Protein AF-A0A919EK49-F1 (afdb_monomer)

Organism: Streptomyces filamentosus (NCBI:txid67294)

Foldseek 3Di:
DVVPDDQPDPVSVLVVLLVVLVVQDPVSLQVLQQPDDDDQPDPPDPPVLNVLLVVLQVLQCVVQVGGDAADCVVPDNVCVSVVSSVVSVVLSPDDNVVSSVVRSVRSSNVVSVVSVVVVVVVVVDPPPDD

Structure (mmCIF, N/CA/C/O backbone):
data_AF-A0A919EK49-F1
#
_entry.id   AF-A0A919EK49-F1
#
loop_
_atom_site.group_PDB
_atom_site.id
_atom_site.type_symbol
_atom_site.label_atom_id
_atom_site.label_alt_id
_atom_site.label_comp_id
_atom_site.label_asym_id
_atom_site.label_entity_id
_atom_site.label_seq_id
_atom_site.pdbx_PDB_ins_code
_atom_site.Cartn_x
_atom_site.Cartn_y
_atom_site.Cartn_z
_atom_site.occupancy
_atom_site.B_iso_or_equiv
_atom_site.auth_seq_id
_atom_site.auth_comp_id
_atom_site.auth_asym_id
_atom_site.auth_atom_id
_atom_site.pdbx_PDB_model_num
ATOM 1 N N . MET A 1 1 ? 9.227 -7.978 -17.210 1.00 79.62 1 MET A N 1
ATOM 2 C CA . MET A 1 1 ? 10.479 -7.674 -16.461 1.00 79.62 1 MET A CA 1
ATOM 3 C C . MET A 1 1 ? 11.558 -8.762 -16.523 1.00 79.62 1 MET A C 1
ATOM 5 O O . MET A 1 1 ? 12.612 -8.510 -17.083 1.00 79.62 1 MET A O 1
ATOM 9 N N . ALA A 1 2 ? 11.364 -9.966 -15.960 1.00 83.44 2 ALA A N 1
ATOM 10 C CA . ALA A 1 2 ? 12.447 -10.967 -15.868 1.00 83.44 2 ALA A CA 1
ATOM 11 C C . ALA A 1 2 ? 13.040 -11.381 -17.233 1.00 83.44 2 ALA A C 1
ATOM 13 O O . ALA A 1 2 ? 14.243 -11.609 -17.330 1.00 83.44 2 ALA A O 1
ATOM 14 N N . ALA A 1 3 ? 12.209 -11.390 -18.278 1.00 88.88 3 ALA A N 1
ATOM 15 C CA . ALA A 1 3 ? 12.611 -11.642 -19.660 1.00 88.88 3 ALA A CA 1
ATOM 16 C C . ALA A 1 3 ? 13.433 -10.504 -20.307 1.00 88.88 3 ALA A C 1
ATOM 18 O O . ALA A 1 3 ? 14.048 -10.729 -21.341 1.00 88.88 3 ALA A O 1
ATOM 19 N N . HIS A 1 4 ? 13.471 -9.303 -19.713 1.00 86.12 4 HIS A N 1
ATOM 20 C CA . HIS A 1 4 ? 14.219 -8.140 -20.227 1.00 86.12 4 HIS A CA 1
ATOM 21 C C . HIS A 1 4 ? 15.570 -7.942 -19.533 1.00 86.12 4 HIS A C 1
ATOM 23 O O . HIS A 1 4 ? 16.195 -6.894 -19.664 1.00 86.12 4 HIS A O 1
ATOM 29 N N . ARG A 1 5 ? 16.021 -8.934 -18.761 1.00 86.62 5 ARG A N 1
ATOM 30 C CA . ARG A 1 5 ? 17.367 -8.930 -18.187 1.00 86.62 5 ARG A CA 1
ATOM 31 C C . ARG A 1 5 ? 18.414 -9.090 -19.305 1.00 86.62 5 ARG A C 1
ATOM 33 O O . ARG A 1 5 ? 18.136 -9.779 -20.284 1.00 86.62 5 ARG A O 1
ATOM 40 N N . PRO A 1 6 ? 19.634 -8.554 -19.128 1.00 91.94 6 PRO A N 1
ATOM 41 C CA . PRO A 1 6 ? 20.133 -7.842 -17.946 1.00 91.94 6 PRO A CA 1
ATOM 42 C C . PRO A 1 6 ? 19.733 -6.356 -17.900 1.00 91.94 6 PRO A C 1
ATOM 44 O O . PRO A 1 6 ? 19.561 -5.716 -18.931 1.00 91.94 6 PRO A O 1
ATOM 47 N N . TYR A 1 7 ? 19.647 -5.799 -16.687 1.00 89.31 7 TYR A N 1
ATOM 48 C CA . TYR A 1 7 ? 19.443 -4.363 -16.465 1.00 89.31 7 TYR A CA 1
ATOM 49 C C . TYR A 1 7 ? 20.788 -3.676 -16.186 1.00 89.31 7 TYR A C 1
ATOM 51 O O . TYR A 1 7 ? 21.513 -4.145 -15.306 1.00 89.31 7 TYR A O 1
ATOM 59 N N . PRO A 1 8 ? 21.135 -2.583 -16.892 1.00 89.50 8 PRO A N 1
ATOM 60 C CA . PRO A 1 8 ? 22.453 -1.954 -16.772 1.00 89.50 8 PRO A CA 1
ATOM 61 C C . PRO A 1 8 ? 22.636 -1.146 -15.479 1.00 89.50 8 PRO A C 1
ATOM 63 O O . PRO A 1 8 ? 23.766 -0.945 -15.044 1.00 89.50 8 PRO A O 1
ATOM 66 N N . THR A 1 9 ? 21.548 -0.677 -14.861 1.00 90.88 9 THR A N 1
ATOM 67 C CA . THR A 1 9 ? 21.567 0.101 -13.613 1.00 90.88 9 THR A CA 1
ATOM 68 C C . THR A 1 9 ? 20.373 -0.252 -12.726 1.00 90.88 9 THR A C 1
ATOM 70 O O . THR A 1 9 ? 19.353 -0.758 -13.204 1.00 90.88 9 THR A O 1
ATOM 73 N N . THR A 1 10 ? 20.480 0.055 -11.430 1.00 89.81 10 THR A N 1
ATOM 74 C CA . THR A 1 10 ? 19.357 0.001 -10.477 1.00 89.81 10 THR A CA 1
ATOM 75 C C . THR A 1 10 ? 18.179 0.842 -10.971 1.00 89.81 10 THR A C 1
ATOM 77 O O . THR A 1 10 ? 17.045 0.373 -10.941 1.00 89.81 10 THR A O 1
ATOM 80 N N . ASP A 1 11 ? 18.443 2.042 -11.493 1.00 90.62 11 ASP A N 1
ATOM 81 C CA . ASP A 1 11 ? 17.402 2.937 -12.006 1.00 90.62 11 ASP A CA 1
ATOM 82 C C . ASP A 1 11 ? 16.678 2.347 -13.219 1.00 90.62 11 ASP A C 1
ATOM 84 O O . ASP A 1 11 ? 15.458 2.435 -13.298 1.00 90.62 11 ASP A O 1
ATOM 88 N N . ALA A 1 12 ? 17.395 1.671 -14.125 1.00 92.19 12 ALA A N 1
ATOM 89 C CA . ALA A 1 12 ? 16.783 0.994 -15.268 1.00 92.19 12 ALA A CA 1
ATOM 90 C C . ALA A 1 12 ? 15.867 -0.163 -14.831 1.00 92.19 12 ALA A C 1
ATOM 92 O O . ALA A 1 12 ? 14.807 -0.375 -15.418 1.00 92.19 12 ALA A O 1
ATOM 93 N N . LEU A 1 13 ? 16.253 -0.900 -13.785 1.00 92.12 13 LEU A N 1
ATOM 94 C CA . LEU A 1 13 ? 15.409 -1.939 -13.195 1.00 92.12 13 LEU A CA 1
ATOM 95 C C . LEU A 1 13 ? 14.167 -1.343 -12.514 1.00 92.12 13 LEU A C 1
ATOM 97 O O . LEU A 1 13 ? 13.073 -1.874 -12.693 1.00 92.12 13 LEU A O 1
ATOM 101 N N . LEU A 1 14 ? 14.324 -0.261 -11.743 1.00 91.31 14 LEU A N 1
ATOM 102 C CA . LEU A 1 14 ? 13.211 0.404 -11.061 1.00 91.31 14 LEU A CA 1
ATOM 103 C C . LEU A 1 14 ? 12.226 1.020 -12.063 1.00 91.31 14 LEU A C 1
ATOM 105 O O . LEU A 1 14 ? 11.026 0.825 -11.911 1.00 91.31 14 LEU A O 1
ATOM 109 N N . ALA A 1 15 ? 12.718 1.671 -13.119 1.00 91.19 15 ALA A N 1
ATOM 110 C CA . ALA A 1 15 ? 11.882 2.200 -14.196 1.00 91.19 15 ALA A CA 1
ATOM 111 C C . ALA A 1 15 ? 11.108 1.083 -14.913 1.00 91.19 15 ALA A C 1
ATOM 113 O O . ALA A 1 15 ? 9.907 1.197 -15.128 1.00 91.19 15 ALA A O 1
ATOM 114 N N . ALA A 1 16 ? 11.760 -0.047 -15.210 1.00 92.12 16 ALA A N 1
ATOM 115 C CA . ALA A 1 16 ? 11.076 -1.198 -15.799 1.00 92.12 16 ALA A CA 1
ATOM 116 C C . ALA A 1 16 ? 10.027 -1.828 -14.863 1.00 92.12 16 ALA A C 1
ATOM 118 O O . ALA A 1 16 ? 9.113 -2.495 -15.344 1.00 92.12 16 ALA A O 1
ATOM 119 N N . ALA A 1 17 ? 10.175 -1.665 -13.544 1.00 90.75 17 ALA A N 1
ATOM 120 C CA . ALA A 1 17 ? 9.196 -2.121 -12.559 1.00 90.75 17 ALA A CA 1
ATOM 121 C C . ALA A 1 17 ? 7.976 -1.209 -12.507 1.00 90.75 17 ALA A C 1
ATOM 123 O O . ALA A 1 17 ? 6.853 -1.698 -12.431 1.00 90.75 17 ALA A O 1
ATOM 124 N N . GLU A 1 18 ? 8.202 0.101 -12.571 1.00 91.38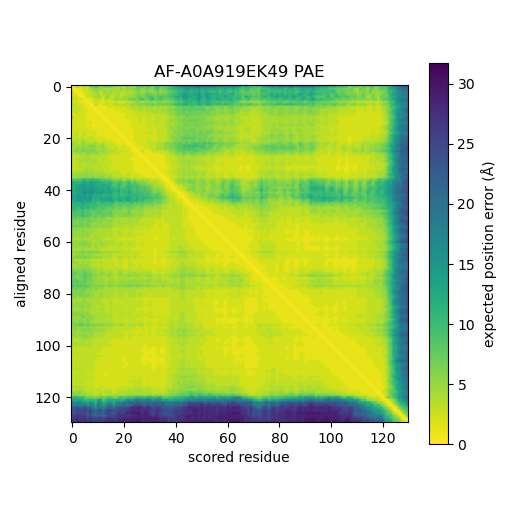 18 GLU A N 1
ATOM 125 C CA . GLU A 1 18 ? 7.132 1.090 -12.652 1.00 91.38 18 GLU A CA 1
ATOM 126 C C . GLU A 1 18 ? 6.319 0.917 -13.929 1.00 91.38 18 GLU A C 1
ATOM 128 O O . GLU A 1 18 ? 5.099 0.819 -13.839 1.00 91.38 18 GLU A O 1
ATOM 133 N N . GLU A 1 19 ? 6.986 0.789 -15.081 1.00 92.44 19 GLU A N 1
ATOM 134 C CA . GLU A 1 19 ? 6.330 0.562 -16.373 1.00 92.44 19 GLU A CA 1
ATOM 135 C C . GLU A 1 19 ? 5.466 -0.705 -16.341 1.00 92.44 19 GLU A C 1
ATOM 137 O O . GLU A 1 19 ? 4.273 -0.660 -16.621 1.00 92.44 19 GLU A O 1
ATOM 142 N N . ALA A 1 20 ? 6.028 -1.824 -15.868 1.00 90.25 20 ALA A N 1
ATOM 143 C CA . ALA A 1 20 ? 5.274 -3.069 -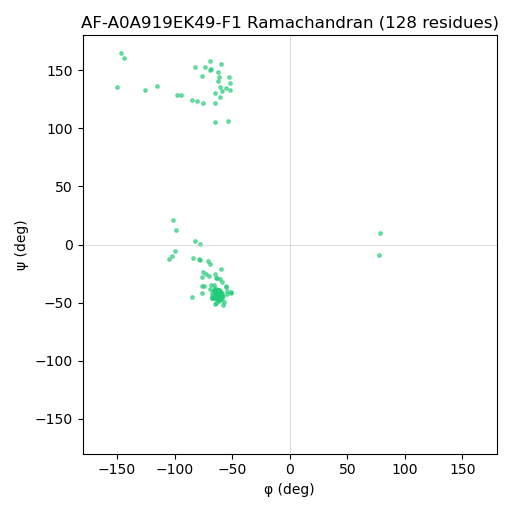15.728 1.00 90.25 20 ALA A CA 1
ATOM 144 C C . ALA A 1 20 ? 4.074 -2.941 -14.772 1.00 90.25 20 ALA A C 1
ATOM 146 O O . ALA A 1 20 ? 3.086 -3.651 -14.926 1.00 90.25 20 ALA A O 1
ATOM 147 N N . GLY A 1 21 ? 4.159 -2.056 -13.777 1.00 89.94 21 GLY A N 1
ATOM 148 C CA . GLY A 1 21 ? 3.047 -1.754 -12.884 1.00 89.94 21 GLY A CA 1
ATOM 149 C C . GLY A 1 21 ? 1.977 -0.852 -13.510 1.00 89.94 21 GLY A C 1
ATO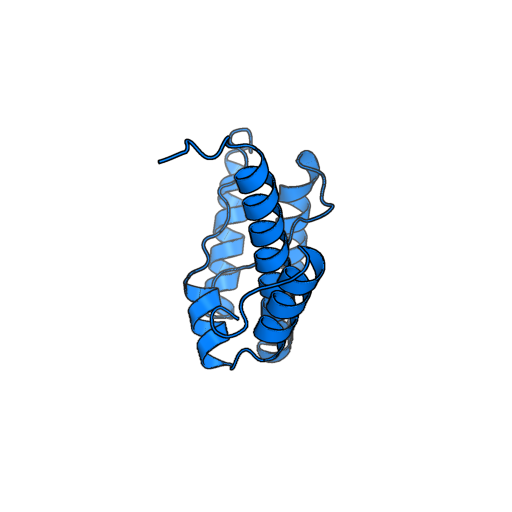M 150 O O . GLY A 1 21 ? 0.823 -0.914 -13.089 1.00 89.94 21 GLY A O 1
ATOM 151 N N . TYR A 1 22 ? 2.332 0.000 -14.476 1.00 90.38 22 TYR A N 1
ATOM 152 C CA . TYR A 1 22 ? 1.368 0.788 -15.255 1.00 90.38 22 TYR A CA 1
ATOM 153 C C . TYR A 1 22 ? 0.630 -0.077 -16.278 1.00 90.38 22 TYR A C 1
ATOM 155 O O . TYR A 1 22 ? -0.566 0.114 -16.475 1.00 90.38 22 TYR A O 1
ATOM 163 N N . ASP A 1 23 ? 1.320 -1.059 -16.854 1.00 92.06 23 ASP A N 1
ATOM 164 C CA . ASP A 1 23 ? 0.766 -2.011 -17.823 1.00 92.06 23 ASP A CA 1
ATOM 165 C C . ASP A 1 23 ? -0.072 -3.135 -17.184 1.00 92.06 23 ASP A C 1
ATOM 167 O O . ASP A 1 23 ? -0.569 -4.020 -17.887 1.00 92.06 23 ASP A O 1
ATOM 171 N N . LEU A 1 24 ? -0.222 -3.138 -15.855 1.00 90.00 24 LEU A N 1
ATOM 172 C CA . LEU A 1 24 ? -0.912 -4.198 -15.127 1.00 90.00 24 LEU A CA 1
ATOM 173 C C . LEU A 1 24 ? -2.400 -4.231 -15.505 1.00 90.00 24 LEU A C 1
ATOM 175 O O . 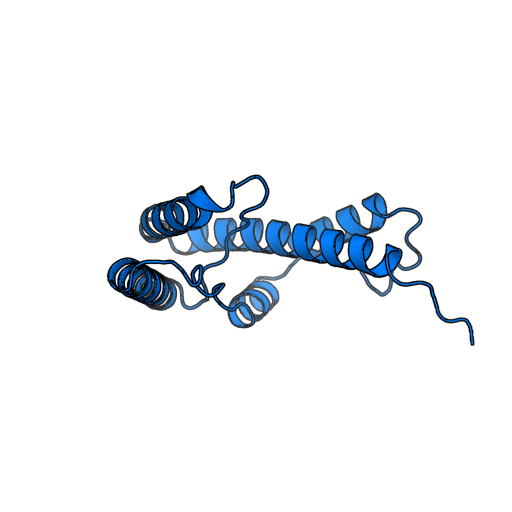LEU A 1 24 ? -3.124 -3.247 -15.330 1.00 90.00 24 LEU A O 1
ATOM 179 N N . ALA A 1 25 ? -2.877 -5.371 -16.010 1.00 91.56 25 ALA A N 1
ATOM 180 C CA . ALA A 1 25 ? -4.288 -5.530 -16.332 1.00 91.56 25 ALA A CA 1
ATOM 181 C C . ALA A 1 25 ? -5.137 -5.557 -15.050 1.00 91.56 25 ALA A C 1
ATOM 183 O O . ALA A 1 25 ? -4.657 -5.911 -13.976 1.00 91.56 25 ALA A O 1
ATOM 184 N N . GLY A 1 26 ? -6.432 -5.238 -15.160 1.00 90.56 26 GLY A N 1
ATOM 185 C CA . GLY A 1 26 ? -7.323 -5.160 -13.992 1.00 90.56 26 GLY A CA 1
ATOM 186 C C . GLY A 1 26 ? -7.342 -6.431 -13.130 1.00 90.56 26 GLY A C 1
ATOM 187 O O . GLY A 1 26 ? -7.294 -6.335 -11.912 1.00 90.56 26 GLY A O 1
ATOM 188 N N . HIS A 1 27 ? -7.322 -7.614 -13.751 1.00 92.69 27 HIS A N 1
ATOM 189 C CA . HIS A 1 27 ? -7.293 -8.885 -13.018 1.00 92.69 27 HIS A CA 1
ATOM 190 C C . HIS A 1 27 ? -5.963 -9.132 -12.291 1.00 92.69 27 HIS A C 1
ATOM 192 O O . HIS A 1 27 ? -5.971 -9.626 -11.169 1.00 92.69 27 HIS A O 1
ATOM 198 N N . ASP A 1 28 ? -4.837 -8.756 -12.903 1.00 94.44 28 ASP A N 1
ATOM 199 C CA . ASP A 1 28 ? -3.517 -8.857 -12.277 1.00 94.44 28 ASP A CA 1
ATOM 200 C C . ASP A 1 28 ? -3.391 -7.866 -11.107 1.00 94.44 28 ASP A C 1
ATOM 202 O O . ASP A 1 28 ? -2.773 -8.167 -10.086 1.00 94.44 28 ASP A O 1
ATOM 206 N N . LEU A 1 29 ? -4.005 -6.682 -11.230 1.00 93.62 29 LEU A N 1
ATOM 207 C CA . LEU A 1 29 ? -4.105 -5.713 -10.140 1.00 93.62 29 LEU A CA 1
ATOM 208 C C . LEU A 1 29 ? -4.932 -6.272 -8.980 1.00 93.62 29 LEU A C 1
ATOM 210 O O . LEU A 1 29 ? -4.497 -6.176 -7.834 1.00 93.62 29 LEU A O 1
ATOM 214 N N . ASP A 1 30 ? -6.090 -6.867 -9.265 1.00 93.06 30 ASP A N 1
ATOM 215 C CA . ASP A 1 30 ? -6.943 -7.477 -8.243 1.00 93.06 30 ASP A CA 1
ATOM 216 C C . ASP A 1 30 ? -6.209 -8.623 -7.521 1.00 93.06 30 ASP A C 1
ATOM 218 O O . ASP A 1 30 ? -6.229 -8.691 -6.290 1.00 93.06 30 ASP A O 1
ATOM 222 N N . GLU A 1 31 ? -5.500 -9.486 -8.261 1.00 93.81 31 GLU A N 1
ATOM 223 C CA . GLU A 1 31 ? -4.665 -10.548 -7.684 1.00 93.81 31 GLU A CA 1
ATOM 224 C C . GLU A 1 31 ? -3.561 -9.971 -6.790 1.00 93.81 31 GLU A C 1
ATOM 226 O O . GLU A 1 31 ? -3.371 -10.419 -5.655 1.00 93.81 31 GLU A O 1
ATOM 231 N N . ALA A 1 32 ? -2.859 -8.942 -7.267 1.00 94.50 32 ALA A N 1
ATOM 232 C CA . ALA A 1 32 ? -1.788 -8.315 -6.510 1.00 94.50 32 ALA A CA 1
ATOM 233 C C . ALA A 1 32 ? -2.308 -7.648 -5.227 1.00 94.50 32 ALA A C 1
ATOM 235 O O . ALA A 1 32 ? -1.710 -7.825 -4.169 1.00 94.50 32 ALA A O 1
ATOM 236 N N . LEU A 1 33 ? -3.443 -6.943 -5.285 1.00 94.19 33 LEU A N 1
ATOM 237 C CA . LEU A 1 33 ? -4.077 -6.337 -4.111 1.00 94.19 33 LEU A CA 1
ATOM 238 C C . LEU A 1 33 ? -4.586 -7.390 -3.116 1.00 94.19 33 LEU A C 1
ATOM 240 O O . LEU A 1 33 ? -4.515 -7.165 -1.909 1.00 94.19 33 LEU A O 1
ATOM 244 N N . ALA A 1 34 ? -5.074 -8.537 -3.591 1.00 92.19 34 ALA A N 1
ATOM 245 C CA . ALA A 1 34 ? -5.496 -9.643 -2.732 1.00 92.19 34 ALA A CA 1
ATOM 246 C C . ALA A 1 34 ? -4.316 -10.340 -2.029 1.00 92.19 34 ALA A C 1
ATOM 248 O O . ALA A 1 34 ? -4.487 -10.895 -0.943 1.00 92.19 34 ALA A O 1
ATOM 249 N N . ALA A 1 35 ? -3.121 -10.303 -2.624 1.00 92.31 35 ALA A N 1
ATOM 250 C CA . ALA A 1 35 ? -1.895 -10.824 -2.021 1.00 92.31 35 ALA A CA 1
ATOM 251 C C . ALA A 1 35 ? -1.289 -9.886 -0.959 1.00 92.31 35 ALA A C 1
ATOM 253 O O . ALA A 1 35 ? -0.401 -10.297 -0.203 1.00 92.31 35 ALA A O 1
ATOM 254 N N . GLU A 1 36 ? -1.745 -8.634 -0.886 1.00 93.12 36 GLU A N 1
ATOM 255 C CA . GLU A 1 36 ? -1.269 -7.678 0.107 1.00 93.12 36 GLU A CA 1
ATOM 256 C C . GLU A 1 36 ? -1.864 -7.933 1.491 1.00 93.12 36 GLU A C 1
ATOM 258 O O . GLU A 1 36 ? -3.020 -8.315 1.661 1.00 93.12 36 GLU A O 1
ATOM 263 N N . CYS A 1 37 ? -1.052 -7.674 2.515 1.00 84.62 37 CYS A N 1
ATOM 264 C CA . CYS A 1 37 ? -1.463 -7.771 3.907 1.00 84.62 37 CYS A CA 1
ATOM 265 C C . CYS A 1 37 ? -1.156 -6.449 4.620 1.00 84.62 37 CYS A C 1
ATOM 267 O O . CYS A 1 37 ? -0.036 -5.934 4.485 1.00 84.62 37 CYS A O 1
ATOM 269 N N . PRO A 1 38 ? -2.103 -5.896 5.400 1.00 77.19 38 PRO A N 1
ATOM 270 C CA . PRO A 1 38 ? -1.846 -4.723 6.217 1.00 77.19 38 PRO A CA 1
ATOM 271 C C . PRO A 1 38 ? -0.608 -4.906 7.093 1.00 77.19 38 PRO A C 1
ATOM 273 O O . PRO A 1 38 ? -0.448 -5.918 7.781 1.00 77.19 38 PRO A O 1
ATOM 276 N N . ALA A 1 39 ? 0.264 -3.897 7.110 1.00 73.56 39 ALA A N 1
ATOM 277 C CA . ALA A 1 39 ? 1.394 -3.905 8.023 1.00 73.56 39 ALA A CA 1
ATOM 278 C C . ALA A 1 39 ? 0.882 -3.949 9.476 1.00 73.56 39 ALA A C 1
ATOM 280 O O . ALA A 1 39 ? -0.042 -3.205 9.827 1.00 73.56 39 ALA A O 1
ATOM 281 N N . PRO A 1 40 ? 1.470 -4.787 10.348 1.00 72.38 40 PRO A N 1
ATOM 282 C CA . PRO A 1 40 ? 1.078 -4.802 11.744 1.00 72.38 40 PRO A CA 1
ATOM 283 C C . PRO A 1 40 ? 1.354 -3.426 12.373 1.00 72.38 40 PRO A C 1
ATOM 285 O O . PRO A 1 40 ? 2.354 -2.780 12.039 1.00 72.38 40 PRO A O 1
ATOM 288 N N . PRO A 1 41 ? 0.494 -2.960 13.296 1.00 74.56 41 PRO A N 1
ATOM 289 C CA . PRO A 1 41 ? 0.742 -1.718 14.016 1.00 74.56 41 PRO A CA 1
ATOM 290 C C . PRO A 1 41 ? 2.060 -1.795 14.793 1.00 74.56 41 PRO A C 1
ATOM 292 O O . PRO A 1 41 ? 2.495 -2.880 15.186 1.00 74.56 41 PRO A O 1
ATOM 295 N N . HIS A 1 42 ? 2.657 -0.631 15.070 1.00 75.69 42 HIS A N 1
ATOM 296 C CA . HIS A 1 42 ? 3.833 -0.542 15.937 1.00 75.69 42 HIS A CA 1
ATOM 297 C C . HIS A 1 42 ? 3.563 -1.267 17.271 1.00 75.69 42 HIS A C 1
ATOM 299 O O . HIS A 1 42 ? 2.456 -1.127 17.805 1.00 75.69 42 HIS A O 1
ATOM 305 N N . PRO A 1 43 ? 4.526 -2.026 17.827 1.00 76.81 43 PRO A N 1
ATOM 306 C CA . PRO A 1 43 ? 4.322 -2.785 19.065 1.00 76.81 43 PRO A CA 1
ATOM 307 C C . PRO A 1 43 ? 3.851 -1.903 20.230 1.00 76.81 43 PRO A C 1
ATOM 309 O O . PRO A 1 43 ? 2.976 -2.309 20.992 1.00 76.81 43 PRO A O 1
ATOM 312 N N . ASP A 1 44 ? 4.346 -0.666 20.293 1.00 82.44 44 ASP A N 1
ATOM 313 C CA . ASP A 1 44 ? 3.987 0.306 21.335 1.00 82.44 44 ASP A CA 1
ATOM 314 C C . ASP A 1 44 ? 2.663 1.049 21.074 1.00 82.44 44 ASP A C 1
ATOM 316 O O . ASP A 1 44 ? 2.283 1.939 21.834 1.00 82.44 44 ASP A O 1
ATOM 320 N N . ALA A 1 45 ? 1.937 0.717 20.000 1.00 82.31 45 ALA A N 1
ATOM 321 C CA . ALA A 1 45 ? 0.655 1.347 19.715 1.00 82.31 45 ALA A CA 1
ATOM 322 C C . ALA A 1 45 ? -0.381 0.999 20.809 1.00 82.31 45 ALA A C 1
ATOM 324 O O . ALA A 1 45 ? -0.608 -0.191 21.097 1.00 82.31 45 ALA A O 1
ATOM 325 N N . PRO A 1 46 ? -1.085 2.002 21.377 1.00 86.62 46 PRO A N 1
ATOM 326 C CA . PRO A 1 46 ? -2.119 1.770 22.378 1.00 86.62 46 PRO A CA 1
ATOM 327 C C . PRO A 1 46 ? -3.161 0.743 21.901 1.00 86.62 46 PRO A C 1
ATOM 329 O O . PRO A 1 46 ? -3.517 0.739 20.718 1.00 86.62 46 PRO A O 1
ATOM 332 N N . PRO A 1 47 ? -3.713 -0.113 22.786 1.00 88.00 47 PRO A N 1
ATOM 333 C CA . PRO A 1 47 ? -4.720 -1.106 22.403 1.00 88.00 47 PRO A CA 1
ATOM 334 C C . PRO A 1 47 ? -5.898 -0.519 21.614 1.00 88.00 47 PRO A C 1
ATOM 336 O O . PRO A 1 47 ? -6.302 -1.092 20.605 1.00 88.00 47 PRO A O 1
ATOM 339 N N . ALA A 1 48 ? -6.388 0.658 22.018 1.00 87.50 48 ALA A N 1
ATOM 340 C CA . ALA A 1 48 ? -7.458 1.370 21.322 1.00 87.50 48 ALA A CA 1
ATOM 341 C C . ALA A 1 48 ? -7.081 1.738 19.876 1.00 87.50 48 ALA A C 1
ATOM 343 O O . ALA A 1 48 ? -7.882 1.536 18.967 1.00 87.50 48 ALA A O 1
ATOM 344 N N . ALA A 1 49 ? -5.847 2.196 19.643 1.00 85.38 49 ALA A N 1
ATOM 345 C CA . ALA A 1 49 ? -5.356 2.523 18.307 1.00 85.38 49 ALA A CA 1
ATOM 346 C C . ALA A 1 49 ? -5.257 1.277 17.412 1.00 85.38 49 ALA A C 1
ATOM 348 O O . ALA A 1 49 ? -5.646 1.316 16.247 1.00 85.38 49 ALA A O 1
ATOM 349 N N . ARG A 1 50 ? -4.816 0.140 17.967 1.00 85.81 50 ARG A N 1
ATOM 350 C CA . ARG A 1 50 ? -4.775 -1.142 17.241 1.00 85.81 50 ARG A CA 1
ATOM 351 C C . ARG A 1 50 ? -6.172 -1.633 16.857 1.00 85.81 50 ARG A C 1
ATOM 353 O O . ARG A 1 50 ? -6.351 -2.167 15.766 1.00 85.81 50 ARG A O 1
ATOM 360 N N . THR A 1 51 ? -7.157 -1.461 17.738 1.00 89.25 51 THR A N 1
ATOM 361 C CA . THR A 1 51 ? -8.561 -1.790 17.448 1.00 89.25 51 THR A CA 1
ATOM 362 C C . THR A 1 51 ? -9.143 -0.866 16.383 1.00 89.25 51 THR A C 1
ATOM 364 O O . THR A 1 51 ? -9.747 -1.358 15.435 1.00 89.25 51 THR A O 1
ATOM 367 N N . ALA A 1 52 ? -8.914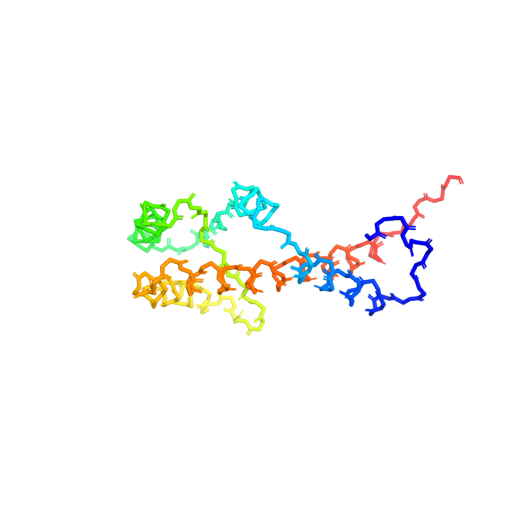 0.446 16.492 1.00 88.25 52 ALA A N 1
ATOM 368 C CA . ALA A 1 52 ? -9.374 1.419 15.504 1.00 88.25 52 ALA A CA 1
ATOM 369 C C . ALA A 1 52 ? -8.785 1.143 14.113 1.00 88.25 52 ALA A C 1
ATOM 371 O O . ALA A 1 52 ? -9.519 1.138 13.130 1.00 88.25 52 ALA A O 1
ATOM 372 N N . LEU A 1 53 ? -7.486 0.839 14.034 1.00 90.12 53 LEU A N 1
ATOM 373 C CA . LEU A 1 53 ? -6.827 0.497 12.775 1.00 90.12 53 LEU A CA 1
ATOM 374 C C . LEU A 1 53 ? -7.406 -0.784 12.157 1.00 90.12 53 LEU A C 1
ATOM 376 O O . LEU A 1 53 ? -7.720 -0.799 10.971 1.00 90.12 53 LEU A O 1
ATOM 380 N N . ARG A 1 54 ? -7.621 -1.837 12.957 1.00 91.06 54 ARG A N 1
ATOM 381 C CA . ARG A 1 54 ? -8.280 -3.067 12.482 1.00 91.06 54 ARG A CA 1
ATOM 382 C C . ARG A 1 54 ? -9.688 -2.809 11.949 1.00 91.06 54 ARG A C 1
ATOM 384 O O . ARG A 1 54 ? -10.033 -3.323 10.892 1.00 91.06 54 ARG A O 1
ATOM 391 N N . ALA A 1 55 ? -10.482 -2.009 12.658 1.00 92.50 55 ALA A N 1
ATOM 392 C CA . ALA A 1 55 ? -11.826 -1.652 12.216 1.00 92.50 55 ALA A CA 1
ATOM 393 C C . ALA A 1 55 ? -11.799 -0.844 10.907 1.00 92.50 55 ALA A C 1
ATOM 395 O O . ALA A 1 55 ? -12.621 -1.078 10.027 1.00 92.50 55 ALA A O 1
ATOM 396 N N . ALA A 1 56 ? -10.831 0.065 10.760 1.00 93.06 56 ALA A N 1
ATOM 397 C CA . ALA A 1 56 ? -10.651 0.862 9.551 1.00 93.06 56 ALA A CA 1
ATOM 398 C C . ALA A 1 56 ? -10.295 -0.011 8.334 1.00 93.06 56 ALA A C 1
ATOM 400 O O . ALA A 1 56 ? -10.908 0.143 7.281 1.00 93.06 56 ALA A O 1
ATOM 401 N N . HIS A 1 57 ? -9.372 -0.968 8.490 1.00 94.38 57 HIS A N 1
ATOM 402 C CA . HIS A 1 57 ? -9.054 -1.943 7.441 1.00 94.38 57 HIS A CA 1
ATOM 403 C C . HIS A 1 57 ? -10.262 -2.803 7.063 1.00 94.38 57 HIS A C 1
ATOM 405 O O . HIS A 1 57 ? -10.579 -2.906 5.884 1.00 94.38 57 HIS A O 1
ATOM 411 N N . ALA A 1 58 ? -10.986 -3.345 8.047 1.00 93.88 58 ALA A N 1
ATOM 412 C CA . ALA A 1 58 ? -12.169 -4.163 7.784 1.00 93.88 58 ALA A CA 1
ATOM 413 C C . ALA A 1 58 ? -13.273 -3.380 7.050 1.00 93.88 58 ALA A C 1
ATOM 415 O O . ALA A 1 58 ? -13.913 -3.909 6.144 1.00 93.88 58 ALA A O 1
ATOM 416 N N . ALA A 1 59 ? -13.486 -2.109 7.408 1.00 95.81 59 ALA A N 1
ATOM 417 C CA . ALA A 1 59 ? -14.435 -1.244 6.712 1.00 95.81 59 ALA A CA 1
ATOM 418 C C . ALA A 1 59 ? -14.013 -0.983 5.258 1.00 95.81 59 ALA A C 1
ATOM 420 O O . ALA A 1 59 ? -14.856 -0.999 4.362 1.00 95.81 59 ALA A O 1
ATOM 421 N N . TYR A 1 60 ? -12.717 -0.768 5.024 1.00 96.88 60 TYR A N 1
ATOM 422 C CA . TYR A 1 60 ? -12.167 -0.580 3.686 1.00 96.88 60 TYR A CA 1
ATOM 423 C C . TYR A 1 60 ? -12.321 -1.844 2.829 1.00 96.88 60 TYR A C 1
ATOM 425 O O . TYR A 1 60 ? -12.897 -1.782 1.744 1.00 96.88 60 TYR A O 1
ATOM 433 N N . GLU A 1 61 ? -11.889 -2.998 3.341 1.00 94.94 61 GLU A N 1
ATOM 434 C CA . GLU A 1 61 ? -11.989 -4.287 2.647 1.00 94.94 61 GLU A CA 1
ATOM 435 C C . GLU A 1 61 ? -13.445 -4.651 2.343 1.00 94.94 61 GLU A C 1
ATOM 437 O O . GLU A 1 61 ? -13.754 -5.087 1.238 1.00 94.94 61 GLU A O 1
ATOM 442 N N . SER A 1 62 ? -14.369 -4.396 3.275 1.00 96.06 62 SER A N 1
ATOM 443 C CA . SER A 1 62 ? -15.798 -4.625 3.044 1.00 96.06 62 SER A CA 1
ATOM 444 C C . SER A 1 62 ? -16.382 -3.745 1.937 1.00 96.06 62 SER A C 1
ATOM 446 O O . SER A 1 62 ? -17.378 -4.142 1.333 1.00 96.06 62 SER A O 1
ATOM 448 N N . ARG A 1 63 ? -15.837 -2.544 1.709 1.00 96.94 63 ARG A N 1
ATOM 449 C CA . ARG A 1 63 ? -16.336 -1.610 0.690 1.00 96.94 63 ARG A CA 1
ATOM 450 C C . ARG A 1 63 ? -15.749 -1.908 -0.685 1.00 96.94 63 ARG A C 1
ATOM 452 O O . ARG A 1 63 ? -16.488 -1.895 -1.664 1.00 96.94 63 ARG A O 1
ATOM 459 N N . PHE A 1 64 ? -14.441 -2.138 -0.754 1.00 96.12 64 PHE A N 1
ATOM 460 C CA . PHE A 1 64 ? -13.712 -2.212 -2.023 1.00 96.12 64 PHE A CA 1
ATOM 461 C C . PHE A 1 64 ? -13.332 -3.638 -2.437 1.00 96.12 64 PHE A C 1
ATOM 463 O O . PHE A 1 64 ? -12.970 -3.860 -3.586 1.00 96.12 64 PHE A O 1
ATOM 470 N N . GLY A 1 65 ? -13.453 -4.619 -1.538 1.00 94.00 65 GLY A N 1
ATOM 471 C CA . GLY A 1 65 ? -13.207 -6.031 -1.838 1.00 94.00 65 GLY A CA 1
ATOM 472 C C . GLY A 1 65 ? -11.730 -6.430 -1.896 1.00 94.00 65 GLY A C 1
ATOM 473 O O . GLY A 1 65 ? -11.427 -7.542 -2.314 1.00 94.00 65 GLY A O 1
ATOM 474 N N . HIS A 1 66 ? -10.815 -5.554 -1.477 1.00 93.75 66 HIS A N 1
ATOM 475 C CA . HIS A 1 66 ? -9.376 -5.815 -1.466 1.00 93.75 66 HIS A CA 1
ATOM 476 C C . HIS A 1 66 ? -8.675 -5.123 -0.292 1.00 93.75 66 HIS A C 1
ATOM 478 O O . HIS A 1 66 ? -9.229 -4.212 0.332 1.00 93.75 66 HIS A O 1
ATOM 484 N N . ALA A 1 67 ? -7.439 -5.541 0.000 1.00 93.00 67 ALA A N 1
ATOM 485 C CA . ALA A 1 67 ? -6.643 -4.969 1.078 1.00 93.00 67 ALA A CA 1
ATOM 486 C C . ALA A 1 67 ? -6.348 -3.478 0.839 1.00 93.00 67 ALA A C 1
ATOM 488 O O . ALA A 1 67 ? -6.188 -3.011 -0.296 1.00 93.00 67 ALA A O 1
ATOM 489 N N . PHE A 1 68 ? -6.241 -2.724 1.933 1.00 95.38 68 PHE A N 1
ATOM 490 C CA . PHE A 1 68 ? -5.777 -1.340 1.884 1.00 95.38 68 PHE A CA 1
ATOM 491 C C . PHE A 1 68 ? -4.263 -1.294 1.677 1.00 95.38 68 PHE A C 1
ATOM 493 O O . PHE A 1 68 ? -3.502 -1.781 2.517 1.00 95.38 68 PHE A O 1
ATOM 500 N N . VAL A 1 69 ? -3.831 -0.640 0.601 1.00 95.62 69 VAL A N 1
ATOM 501 C CA . VAL A 1 69 ? -2.415 -0.440 0.271 1.00 95.62 69 VAL A CA 1
ATOM 502 C C . VAL A 1 69 ? -2.059 1.037 0.315 1.00 95.62 69 VAL A C 1
ATOM 504 O O . VAL A 1 69 ? -2.809 1.876 -0.176 1.00 95.62 69 VAL A O 1
ATOM 507 N N . ILE A 1 70 ? -0.913 1.363 0.906 1.00 95.38 70 ILE A N 1
ATOM 508 C CA . ILE A 1 70 ? -0.369 2.721 0.950 1.00 95.38 70 ILE A CA 1
ATOM 509 C C . ILE A 1 70 ? 1.156 2.659 0.988 1.00 95.38 70 ILE A C 1
ATOM 511 O O . ILE A 1 70 ? 1.742 1.884 1.751 1.00 95.38 70 ILE A O 1
ATOM 515 N N . SER A 1 71 ? 1.808 3.501 0.199 1.00 94.00 71 SER A N 1
ATOM 516 C CA . SER A 1 71 ? 3.220 3.795 0.352 1.00 94.00 71 SER A CA 1
ATOM 517 C C . SER A 1 71 ? 3.419 4.817 1.464 1.00 94.00 71 SER A C 1
ATOM 519 O O . SER A 1 71 ? 2.887 5.924 1.448 1.00 94.00 71 SER A O 1
ATOM 521 N N . LEU A 1 72 ? 4.232 4.437 2.447 1.00 92.00 72 LEU A N 1
ATOM 522 C CA . LEU A 1 72 ? 4.669 5.311 3.538 1.00 92.00 72 LEU A CA 1
ATOM 523 C C . LEU A 1 72 ? 6.097 5.820 3.306 1.00 92.00 72 LEU A C 1
ATOM 525 O O . LEU A 1 72 ? 6.800 6.184 4.255 1.00 92.00 72 LEU A O 1
ATOM 529 N N . GLU A 1 73 ? 6.555 5.799 2.054 1.00 89.44 73 GLU A N 1
ATOM 530 C CA . GLU A 1 73 ? 7.823 6.403 1.666 1.00 89.44 73 GLU A CA 1
ATOM 531 C C . GLU A 1 73 ? 7.809 7.902 2.007 1.00 89.44 73 GLU A C 1
ATOM 533 O O . GLU A 1 73 ? 6.830 8.605 1.772 1.00 89.44 73 GLU A O 1
ATOM 538 N N . GLY A 1 74 ? 8.871 8.383 2.655 1.00 88.06 74 GLY A N 1
ATOM 539 C CA . GLY A 1 74 ? 8.948 9.761 3.156 1.00 88.06 74 GLY A CA 1
ATOM 540 C C . GLY A 1 74 ? 8.164 10.044 4.448 1.00 88.06 74 GLY A C 1
ATOM 541 O O . GLY A 1 74 ? 8.379 11.091 5.056 1.00 88.06 74 GLY A O 1
ATOM 542 N N . VAL A 1 75 ? 7.323 9.121 4.936 1.00 90.94 75 VAL A N 1
ATOM 543 C CA . VAL A 1 75 ? 6.571 9.300 6.191 1.00 90.94 75 VAL A CA 1
ATOM 544 C C . VAL A 1 75 ? 7.419 8.887 7.396 1.00 90.94 75 VAL A C 1
ATOM 546 O O . VAL A 1 75 ? 7.895 7.745 7.497 1.00 90.94 75 VA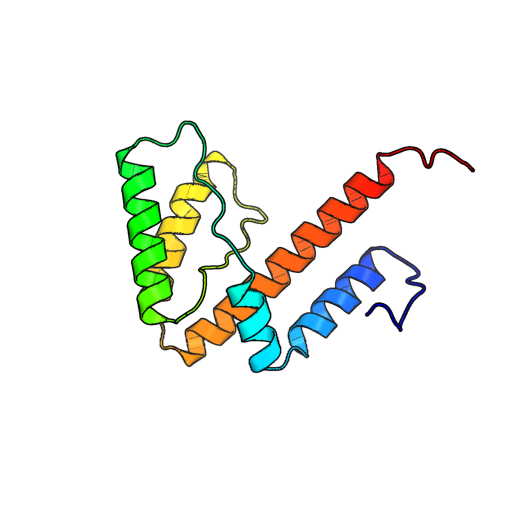L A O 1
ATOM 549 N N . ARG A 1 76 ? 7.577 9.810 8.355 1.00 90.62 76 ARG A N 1
ATOM 550 C CA . ARG A 1 76 ? 8.339 9.569 9.589 1.00 90.62 76 ARG A CA 1
ATOM 551 C C . ARG A 1 76 ? 7.699 8.443 10.408 1.00 90.62 76 ARG A C 1
ATOM 553 O O . ARG A 1 76 ? 6.477 8.420 10.521 1.00 90.62 76 ARG A O 1
ATOM 560 N N . PRO A 1 77 ? 8.478 7.546 11.048 1.00 87.06 77 PRO A N 1
ATOM 561 C CA . PRO A 1 77 ? 7.932 6.401 11.783 1.00 87.06 77 PRO A CA 1
ATOM 562 C C . PRO A 1 77 ? 6.829 6.743 12.793 1.00 87.06 77 PRO A C 1
ATOM 564 O O . PRO A 1 77 ? 5.820 6.045 12.835 1.00 87.06 77 PRO A O 1
ATOM 567 N N . GLY A 1 78 ? 6.984 7.839 13.545 1.00 86.44 78 GLY A N 1
ATOM 568 C CA . GLY A 1 78 ? 5.991 8.295 14.526 1.00 86.44 78 GLY A CA 1
ATOM 569 C C . GLY A 1 78 ? 4.683 8.824 13.926 1.00 86.44 78 GLY A C 1
ATOM 570 O O . GLY A 1 78 ? 3.688 8.887 14.631 1.00 86.44 78 GLY A O 1
ATOM 571 N N . GLU A 1 79 ? 4.662 9.157 12.634 1.00 89.81 79 GLU A N 1
ATOM 572 C CA . GLU A 1 79 ? 3.497 9.724 11.931 1.00 89.81 79 GLU A CA 1
ATOM 573 C C . GLU A 1 79 ? 2.767 8.683 11.076 1.00 89.81 79 GLU A C 1
ATOM 575 O O . GLU A 1 79 ? 1.677 8.936 10.571 1.00 89.81 79 GLU A O 1
ATOM 580 N N . ARG A 1 80 ? 3.352 7.490 10.907 1.00 89.88 80 ARG A N 1
ATOM 581 C CA . ARG A 1 80 ? 2.824 6.450 10.011 1.00 89.88 80 ARG A CA 1
ATOM 582 C C . ARG A 1 80 ? 1.417 6.011 10.377 1.00 89.88 80 ARG A C 1
ATOM 584 O O . ARG A 1 80 ? 0.595 5.832 9.488 1.00 89.88 80 ARG A O 1
ATOM 591 N N . LEU A 1 81 ? 1.138 5.838 11.667 1.00 87.81 81 LEU A N 1
ATOM 592 C CA . LEU A 1 81 ? -0.189 5.428 12.118 1.00 87.81 81 LEU A CA 1
ATOM 593 C C . LEU A 1 81 ? -1.247 6.476 11.749 1.00 87.81 81 LEU A C 1
ATOM 595 O O . LEU A 1 81 ? -2.289 6.126 11.196 1.00 87.81 81 LEU A O 1
ATOM 599 N N . ASP A 1 82 ? -0.956 7.749 12.011 1.00 89.31 82 ASP A N 1
ATOM 600 C CA . ASP A 1 82 ? -1.867 8.850 11.700 1.00 89.31 82 ASP A CA 1
ATOM 601 C C . ASP A 1 82 ? -2.059 9.005 10.191 1.00 89.31 82 ASP A C 1
ATOM 603 O O . ASP A 1 82 ? -3.191 9.176 9.738 1.00 89.31 82 ASP A O 1
ATOM 607 N N . ALA A 1 83 ? -0.985 8.857 9.408 1.00 92.12 83 ALA A N 1
ATOM 608 C CA . ALA A 1 83 ? -1.034 8.876 7.950 1.00 92.12 83 ALA A CA 1
ATOM 609 C C . ALA A 1 83 ? -1.916 7.749 7.388 1.00 92.12 83 ALA A C 1
ATOM 611 O O . ALA A 1 83 ? -2.787 8.013 6.561 1.00 92.12 83 ALA A O 1
ATOM 612 N N . VAL A 1 84 ? -1.756 6.511 7.876 1.00 92.81 84 VAL A N 1
ATOM 613 C CA . VAL A 1 84 ? -2.592 5.369 7.464 1.00 92.81 84 VAL A CA 1
ATOM 614 C C . VAL A 1 84 ? -4.058 5.622 7.806 1.00 92.81 84 VAL A C 1
ATOM 616 O O . VAL A 1 84 ? -4.927 5.483 6.949 1.00 92.81 84 VAL A O 1
ATOM 619 N N . LEU A 1 85 ? -4.354 6.039 9.040 1.00 91.31 85 LEU A N 1
ATOM 620 C CA . LEU A 1 85 ? -5.729 6.300 9.466 1.00 91.31 85 LEU A CA 1
ATOM 621 C C . LEU A 1 85 ? -6.372 7.453 8.682 1.00 91.31 85 LEU A C 1
ATOM 623 O O . LEU A 1 85 ? -7.554 7.379 8.346 1.00 91.31 85 LEU A O 1
ATOM 627 N N . ALA A 1 86 ? -5.622 8.519 8.394 1.00 93.44 86 ALA A N 1
ATOM 628 C CA . ALA A 1 86 ? -6.097 9.630 7.577 1.00 93.44 86 ALA A CA 1
ATOM 629 C C . ALA A 1 86 ? -6.385 9.187 6.138 1.00 93.44 86 ALA A C 1
ATOM 631 O O . ALA A 1 86 ? -7.447 9.509 5.606 1.00 93.44 86 ALA A O 1
ATOM 632 N N . ALA A 1 87 ? -5.489 8.396 5.547 1.00 96.00 87 ALA A N 1
ATOM 633 C CA . ALA A 1 87 ? -5.648 7.892 4.194 1.00 96.00 87 ALA A CA 1
ATOM 634 C C . ALA A 1 87 ? -6.846 6.942 4.067 1.00 96.00 87 ALA A C 1
ATOM 636 O O . ALA A 1 87 ? -7.649 7.131 3.159 1.00 96.00 87 ALA A O 1
ATOM 637 N N . ILE A 1 88 ? -7.035 5.997 5.000 1.00 95.81 88 ILE A N 1
ATOM 638 C CA . ILE A 1 88 ? -8.220 5.119 5.002 1.00 95.81 88 ILE A CA 1
ATOM 639 C C . ILE A 1 88 ? -9.503 5.952 5.090 1.00 95.81 88 ILE A C 1
ATOM 641 O O . ILE A 1 88 ? -10.429 5.736 4.313 1.00 95.81 88 ILE A O 1
ATOM 645 N N . ARG A 1 89 ? -9.567 6.931 6.005 1.00 94.25 89 ARG A N 1
ATOM 646 C CA . ARG A 1 89 ? -10.756 7.787 6.153 1.00 94.25 89 ARG A CA 1
ATOM 647 C C . ARG A 1 89 ? -11.068 8.579 4.890 1.00 94.25 89 ARG A C 1
ATOM 649 O O . ARG A 1 89 ? -12.236 8.695 4.543 1.00 94.25 89 ARG A O 1
ATOM 656 N N . SER A 1 90 ? -10.044 9.116 4.230 1.00 97.06 90 SER A N 1
ATOM 657 C CA . SER A 1 90 ? -10.213 9.837 2.967 1.00 97.06 90 SER A CA 1
ATOM 658 C C . SER A 1 90 ? -10.725 8.903 1.872 1.00 97.06 90 SER A C 1
ATOM 660 O O . SER A 1 90 ? -11.728 9.192 1.232 1.00 97.06 90 SER A O 1
ATOM 662 N N . ARG A 1 91 ? -10.065 7.755 1.700 1.00 97.69 91 ARG A N 1
ATOM 663 C CA . ARG A 1 91 ? -10.302 6.809 0.602 1.00 97.69 91 ARG A CA 1
ATOM 664 C C . ARG A 1 91 ? -11.604 6.029 0.728 1.00 97.69 91 ARG A C 1
ATOM 666 O O . ARG A 1 91 ? -12.209 5.680 -0.272 1.00 97.69 91 ARG A O 1
ATOM 673 N N . LEU A 1 92 ? -12.123 5.848 1.942 1.00 97.62 92 LEU A N 1
ATOM 674 C CA . LEU A 1 92 ? -13.482 5.333 2.154 1.00 97.62 92 LEU A CA 1
ATOM 675 C C . LEU A 1 92 ? -14.576 6.206 1.514 1.00 97.62 92 LEU A C 1
ATOM 677 O O . LEU A 1 92 ? -15.680 5.709 1.293 1.00 97.62 92 LEU A O 1
ATOM 681 N N . GLY A 1 93 ? -14.291 7.481 1.235 1.00 96.94 93 GLY A N 1
ATOM 682 C CA . GLY A 1 93 ? -15.200 8.390 0.538 1.00 96.94 93 GLY A CA 1
ATOM 683 C C . GLY A 1 93 ? -15.154 8.293 -0.988 1.00 96.94 93 GLY A C 1
ATOM 684 O O . GLY A 1 93 ? -16.042 8.843 -1.631 1.00 96.94 93 GLY A O 1
ATOM 685 N N . ASN A 1 94 ? -14.165 7.601 -1.558 1.00 98.25 94 ASN A N 1
ATOM 686 C CA . ASN A 1 94 ? -13.968 7.519 -3.003 1.00 98.25 94 ASN A CA 1
ATOM 687 C C . ASN A 1 94 ? -15.010 6.610 -3.667 1.00 98.25 94 ASN A C 1
ATOM 689 O O . ASN A 1 94 ? -15.507 5.643 -3.065 1.00 98.25 94 ASN A O 1
ATOM 693 N N . GLU A 1 95 ? -15.293 6.884 -4.939 1.00 97.88 95 GLU A N 1
ATOM 694 C CA . GLU A 1 95 ? -16.002 5.936 -5.799 1.00 97.88 95 GLU A CA 1
ATOM 695 C C . GLU A 1 95 ? -15.108 4.718 -6.105 1.00 97.88 95 GLU A C 1
ATOM 697 O O . GLU A 1 95 ? -13.884 4.860 -6.150 1.00 97.88 95 GLU A O 1
ATOM 702 N N . PRO A 1 96 ? -15.665 3.512 -6.336 1.00 95.06 96 PRO A N 1
ATOM 703 C CA . PRO A 1 96 ? -14.861 2.299 -6.522 1.00 95.06 96 PRO A CA 1
ATOM 704 C C . PRO A 1 96 ? -13.810 2.385 -7.638 1.00 95.06 96 PRO A C 1
ATOM 706 O O . PRO A 1 96 ? -12.712 1.853 -7.488 1.00 95.06 96 PRO A O 1
ATOM 709 N N . ASP A 1 97 ? -14.118 3.062 -8.746 1.00 94.19 97 ASP A N 1
ATOM 710 C CA . ASP A 1 97 ? -13.186 3.191 -9.872 1.00 94.19 97 ASP A CA 1
ATOM 711 C C . ASP A 1 97 ? -12.067 4.203 -9.597 1.00 94.19 97 ASP A C 1
ATOM 713 O O . ASP A 1 97 ? -10.918 3.967 -9.975 1.00 94.19 97 ASP A O 1
ATOM 717 N N . GLU A 1 98 ? -12.377 5.291 -8.886 1.00 97.00 98 GLU A N 1
ATOM 718 C CA . GLU A 1 98 ? -11.374 6.239 -8.391 1.00 97.00 98 GLU A CA 1
ATOM 719 C C . GLU A 1 98 ? -10.443 5.547 -7.393 1.00 97.00 98 GLU A C 1
ATOM 721 O O . GLU A 1 98 ? -9.220 5.632 -7.505 1.00 97.00 98 GLU A O 1
ATOM 726 N N . GLU A 1 99 ? -11.019 4.796 -6.455 1.00 97.81 99 GLU A N 1
ATOM 727 C CA . GLU A 1 99 ? -10.248 4.082 -5.451 1.00 97.81 99 GLU A CA 1
ATOM 728 C C . GLU A 1 99 ? -9.332 3.029 -6.068 1.00 97.81 99 GLU A C 1
ATOM 730 O O . GLU A 1 99 ? -8.179 2.899 -5.660 1.00 97.81 99 GLU A O 1
ATOM 735 N N . ARG A 1 100 ? -9.802 2.313 -7.092 1.00 95.25 100 ARG A N 1
ATOM 736 C CA . ARG A 1 100 ? -8.974 1.342 -7.811 1.00 95.25 100 ARG A CA 1
ATOM 737 C C . ARG A 1 100 ? -7.752 2.004 -8.449 1.00 95.25 100 ARG A C 1
ATOM 739 O O . ARG A 1 100 ? -6.658 1.447 -8.369 1.00 95.25 100 ARG A O 1
ATOM 746 N N . ALA A 1 101 ? -7.912 3.188 -9.044 1.00 95.62 101 ALA A N 1
ATOM 747 C CA . ALA A 1 101 ? -6.792 3.936 -9.614 1.00 95.62 101 ALA A CA 1
ATOM 748 C C . ALA A 1 101 ? -5.783 4.355 -8.529 1.00 95.62 101 ALA A C 1
ATOM 750 O O . ALA A 1 101 ? -4.581 4.139 -8.687 1.00 95.62 101 ALA A O 1
ATOM 751 N N . VAL A 1 102 ? -6.269 4.865 -7.392 1.00 97.50 102 VAL A N 1
ATOM 752 C CA . VAL A 1 102 ? -5.420 5.227 -6.244 1.00 97.50 102 VAL A CA 1
ATOM 753 C C . VAL A 1 102 ? -4.694 4.002 -5.680 1.00 97.50 102 VAL A C 1
ATOM 755 O O . VAL A 1 102 ? -3.493 4.058 -5.421 1.00 97.50 102 VAL A O 1
ATOM 758 N N . ALA A 1 103 ? -5.385 2.874 -5.513 1.00 96.56 103 ALA A N 1
ATOM 759 C CA . ALA A 1 103 ? -4.792 1.644 -5.002 1.00 96.56 103 ALA A CA 1
ATOM 760 C C . ALA A 1 103 ? -3.702 1.101 -5.938 1.00 96.56 103 ALA A C 1
ATOM 762 O O . ALA A 1 103 ? -2.658 0.659 -5.458 1.00 96.56 103 ALA A O 1
ATOM 763 N N . ALA A 1 104 ? -3.901 1.187 -7.257 1.00 96.12 104 ALA A N 1
ATOM 764 C CA . ALA A 1 104 ? -2.890 0.817 -8.242 1.00 96.12 104 ALA A CA 1
ATOM 765 C C . ALA A 1 104 ? -1.630 1.689 -8.124 1.00 96.12 104 ALA A C 1
ATOM 767 O O . ALA A 1 104 ? -0.513 1.169 -8.102 1.00 96.12 104 ALA A O 1
ATOM 768 N N . ASP A 1 105 ? -1.795 3.007 -7.992 1.00 96.31 105 ASP A N 1
ATOM 769 C CA . ASP A 1 105 ? -0.681 3.941 -7.812 1.00 96.31 105 ASP A CA 1
ATOM 770 C C . ASP A 1 105 ? 0.102 3.658 -6.521 1.00 96.31 105 ASP A C 1
ATOM 772 O O . ASP A 1 105 ? 1.337 3.625 -6.522 1.00 96.31 105 ASP A O 1
ATOM 776 N N . GLU A 1 106 ? -0.605 3.410 -5.418 1.00 97.06 106 GLU A N 1
ATOM 777 C CA . GLU A 1 106 ? 0.008 3.076 -4.133 1.00 97.06 106 GLU A CA 1
ATOM 778 C C . GLU A 1 106 ? 0.735 1.728 -4.169 1.00 97.06 106 GLU A C 1
ATOM 780 O O . GLU A 1 106 ? 1.849 1.611 -3.649 1.00 97.06 106 GLU A O 1
ATOM 785 N N . LEU A 1 107 ? 0.158 0.723 -4.833 1.00 95.81 107 LEU A N 1
ATOM 786 C CA . LEU A 1 107 ? 0.787 -0.582 -5.015 1.00 95.81 107 LEU A CA 1
ATOM 787 C C . LEU A 1 107 ? 2.086 -0.473 -5.825 1.00 95.81 107 LEU A C 1
ATOM 789 O O . LEU A 1 107 ? 3.098 -1.064 -5.441 1.00 95.81 107 LEU A O 1
ATOM 793 N N . ARG A 1 108 ? 2.104 0.334 -6.897 1.00 94.62 108 ARG A N 1
ATOM 794 C CA . ARG A 1 108 ? 3.321 0.594 -7.689 1.00 94.62 108 ARG A CA 1
ATOM 795 C C . ARG A 1 108 ? 4.420 1.225 -6.840 1.00 94.62 108 ARG A C 1
ATOM 797 O O . ARG A 1 108 ? 5.563 0.762 -6.859 1.00 94.62 108 ARG A O 1
ATOM 804 N N . ARG A 1 109 ? 4.078 2.242 -6.042 1.00 94.56 109 ARG A N 1
ATOM 805 C CA . ARG A 1 109 ? 5.024 2.886 -5.114 1.00 94.56 109 ARG A CA 1
ATOM 806 C C . ARG A 1 109 ? 5.554 1.890 -4.085 1.00 94.56 109 ARG A C 1
ATOM 808 O O . ARG A 1 109 ? 6.759 1.818 -3.867 1.00 94.56 109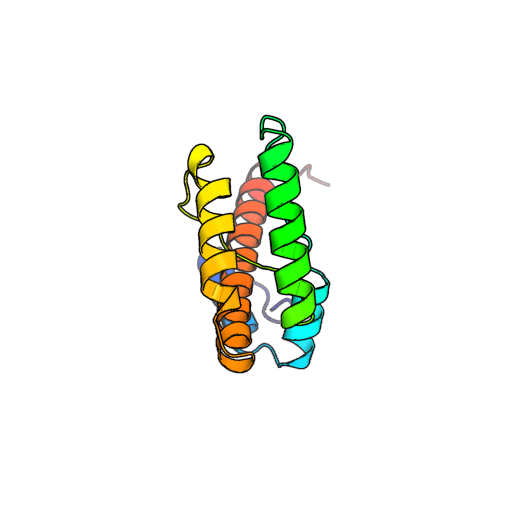 ARG A O 1
ATOM 815 N N . LEU A 1 110 ? 4.677 1.075 -3.504 1.00 93.62 110 LEU A N 1
ATOM 816 C CA . LEU A 1 110 ? 5.044 0.048 -2.531 1.00 93.62 110 LEU A CA 1
ATOM 817 C C . LEU A 1 110 ? 5.994 -1.003 -3.130 1.00 93.62 110 LEU A C 1
ATOM 819 O O . LEU A 1 110 ? 6.998 -1.358 -2.505 1.00 93.62 110 LEU A O 1
ATOM 823 N N . ALA A 1 111 ? 5.718 -1.467 -4.351 1.00 93.12 111 ALA A N 1
ATOM 824 C CA . ALA A 1 111 ? 6.581 -2.383 -5.089 1.00 93.12 111 ALA A CA 1
ATOM 825 C C . ALA A 1 111 ? 7.963 -1.766 -5.363 1.00 93.12 111 ALA A C 1
ATOM 827 O O . ALA A 1 111 ? 8.982 -2.418 -5.112 1.00 93.12 111 ALA A O 1
ATOM 828 N N . ARG A 1 112 ? 8.015 -0.492 -5.782 1.00 93.25 112 ARG A N 1
ATOM 829 C CA . ARG A 1 112 ? 9.268 0.258 -5.963 1.00 93.25 112 ARG A CA 1
ATOM 830 C C . ARG A 1 112 ? 10.079 0.312 -4.668 1.00 93.25 112 ARG A C 1
ATOM 832 O O . ARG A 1 112 ? 11.251 -0.067 -4.679 1.00 93.25 112 ARG A O 1
ATOM 839 N N . SER A 1 113 ? 9.477 0.729 -3.548 1.00 92.12 113 SER A N 1
ATOM 840 C CA . SER A 1 113 ? 10.189 0.841 -2.266 1.00 92.12 113 SER A CA 1
ATOM 841 C C . SER A 1 113 ? 10.710 -0.525 -1.792 1.00 92.12 113 SER A C 1
ATOM 843 O O . SER A 1 113 ? 11.840 -0.630 -1.307 1.00 92.12 113 SER A O 1
ATOM 845 N N . ARG A 1 114 ? 9.926 -1.600 -1.972 1.00 91.88 114 ARG A N 1
ATOM 846 C CA . ARG A 1 114 ? 10.339 -2.979 -1.652 1.00 91.88 114 ARG A CA 1
ATOM 847 C C . ARG A 1 114 ? 11.503 -3.450 -2.520 1.00 91.88 114 ARG A C 1
ATOM 849 O 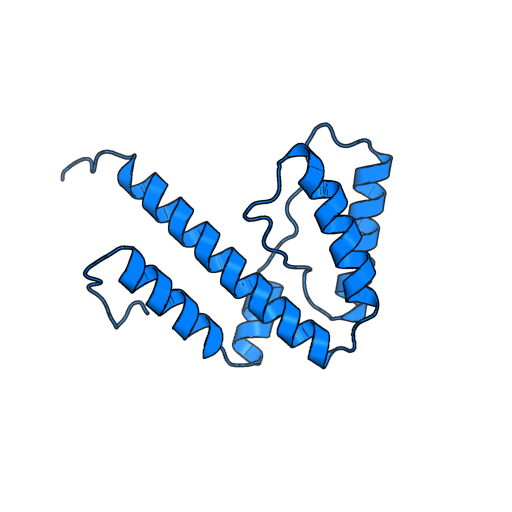O . ARG A 1 114 ? 12.436 -4.056 -1.995 1.00 91.88 114 ARG A O 1
ATOM 856 N N . LEU A 1 115 ? 11.478 -3.154 -3.820 1.00 92.50 115 LEU A N 1
ATOM 857 C CA . LEU A 1 115 ? 12.553 -3.507 -4.744 1.00 92.50 115 LEU A CA 1
ATOM 858 C C . LEU A 1 115 ? 13.843 -2.745 -4.418 1.00 92.50 115 LEU A C 1
ATOM 860 O O . LEU A 1 115 ? 14.903 -3.360 -4.308 1.00 92.50 115 LEU A O 1
ATOM 864 N N . ALA A 1 116 ? 13.752 -1.436 -4.175 1.00 91.50 116 ALA A N 1
ATOM 865 C CA . ALA A 1 116 ? 14.885 -0.617 -3.752 1.00 91.50 116 ALA A CA 1
ATOM 866 C C . ALA A 1 116 ? 15.504 -1.140 -2.444 1.00 91.50 116 ALA A C 1
ATOM 868 O O . ALA A 1 116 ? 16.722 -1.307 -2.351 1.00 91.50 116 ALA A O 1
ATOM 869 N N . PHE A 1 117 ? 14.669 -1.487 -1.459 1.00 89.69 117 PHE A N 1
ATOM 870 C CA . PHE A 1 117 ? 15.126 -2.092 -0.210 1.00 89.69 117 PHE A CA 1
ATOM 871 C C . PHE A 1 117 ? 15.795 -3.458 -0.432 1.00 89.69 117 PHE A C 1
ATOM 873 O O . PHE A 1 117 ? 16.860 -3.722 0.127 1.00 89.69 117 PHE A O 1
ATOM 880 N N . ALA A 1 118 ? 15.215 -4.325 -1.267 1.00 90.50 118 ALA A N 1
ATOM 881 C CA . ALA A 1 118 ? 15.786 -5.632 -1.586 1.00 90.50 118 ALA A CA 1
ATOM 882 C C . ALA A 1 118 ? 17.158 -5.517 -2.269 1.00 90.50 118 ALA A C 1
ATOM 884 O O . ALA A 1 118 ? 18.064 -6.277 -1.931 1.00 90.50 118 ALA A O 1
ATOM 885 N N . LEU A 1 119 ? 17.331 -4.545 -3.170 1.00 89.44 119 LEU A N 1
ATOM 886 C CA . LEU A 1 119 ? 18.606 -4.265 -3.834 1.00 89.44 119 LEU A CA 1
ATOM 887 C C . LEU A 1 119 ? 19.641 -3.724 -2.845 1.00 89.44 119 LEU A C 1
ATOM 889 O O . LEU A 1 119 ? 20.756 -4.237 -2.799 1.00 89.44 119 LEU A O 1
ATOM 893 N N . ALA A 1 120 ? 19.263 -2.770 -1.991 1.00 88.00 120 ALA A N 1
ATOM 894 C CA . ALA A 1 120 ? 20.148 -2.250 -0.952 1.00 88.00 120 ALA A CA 1
ATOM 895 C C . ALA A 1 120 ? 20.627 -3.358 0.004 1.00 88.00 120 ALA A C 1
ATOM 897 O O . ALA A 1 120 ? 21.814 -3.419 0.325 1.00 88.00 120 ALA A O 1
ATOM 898 N N . ARG A 1 121 ? 19.731 -4.281 0.397 1.00 85.25 121 ARG A N 1
ATOM 899 C CA . ARG A 1 121 ? 20.086 -5.466 1.196 1.00 85.25 121 ARG A CA 1
ATOM 900 C C . ARG A 1 121 ? 20.951 -6.472 0.438 1.00 85.25 121 ARG A C 1
ATOM 902 O O . ARG A 1 121 ? 21.874 -7.037 1.011 1.00 85.25 121 ARG A O 1
ATOM 909 N N . GLY A 1 122 ? 20.646 -6.726 -0.833 1.00 69.19 122 GLY A N 1
ATOM 910 C CA . GLY A 1 122 ? 21.415 -7.641 -1.681 1.00 69.19 122 GLY A CA 1
ATOM 911 C C . GLY A 1 122 ? 22.852 -7.168 -1.906 1.00 69.19 122 GLY A C 1
ATOM 912 O O . GLY A 1 122 ? 23.748 -7.993 -2.037 1.00 69.19 122 GLY A O 1
ATOM 913 N N . LEU A 1 123 ? 23.078 -5.852 -1.868 1.00 58.25 123 LEU A N 1
ATOM 914 C CA . LEU A 1 123 ? 24.404 -5.232 -1.894 1.00 58.25 123 LEU A CA 1
ATOM 915 C C . LEU A 1 123 ? 25.130 -5.267 -0.533 1.00 58.25 123 LEU A C 1
ATOM 917 O O . LEU A 1 123 ? 26.325 -4.993 -0.489 1.00 58.25 123 LEU A O 1
ATOM 921 N N . THR A 1 124 ? 24.443 -5.591 0.572 1.00 55.62 124 THR A N 1
ATOM 922 C CA . THR A 1 124 ? 25.029 -5.651 1.930 1.00 55.62 124 THR A CA 1
ATOM 923 C C . THR A 1 124 ? 25.388 -7.061 2.406 1.00 55.62 124 THR A C 1
ATOM 925 O O . THR A 1 124 ? 26.014 -7.195 3.456 1.00 55.62 124 THR A O 1
ATOM 928 N N . PHE A 1 125 ? 25.060 -8.112 1.650 1.00 39.84 125 PHE A N 1
ATOM 929 C CA . PHE A 1 125 ? 25.617 -9.448 1.880 1.00 39.84 125 PHE A CA 1
ATOM 930 C C . PHE A 1 125 ? 26.848 -9.649 0.986 1.00 39.84 125 PHE A C 1
ATOM 932 O O . PHE A 1 125 ? 26.735 -9.440 -0.225 1.00 39.84 125 PHE A O 1
ATOM 939 N N . PRO A 1 126 ? 28.013 -10.081 1.515 1.00 42.31 126 PRO A N 1
ATOM 940 C CA . PRO A 1 126 ? 29.065 -10.567 0.640 1.00 42.31 126 PRO A CA 1
ATOM 941 C C . PRO A 1 126 ? 28.486 -11.769 -0.106 1.00 42.31 126 PRO A C 1
ATOM 943 O O . PRO A 1 126 ? 27.937 -12.684 0.514 1.00 42.31 126 PRO A O 1
ATOM 946 N N . ARG A 1 127 ? 28.571 -11.761 -1.441 1.00 42.12 127 ARG A N 1
ATOM 947 C CA . ARG A 1 127 ? 28.449 -12.999 -2.212 1.00 42.12 127 ARG A CA 1
ATOM 948 C C . ARG A 1 127 ? 29.483 -13.948 -1.615 1.00 42.12 127 ARG A C 1
ATOM 950 O O . ARG A 1 127 ? 30.673 -13.725 -1.78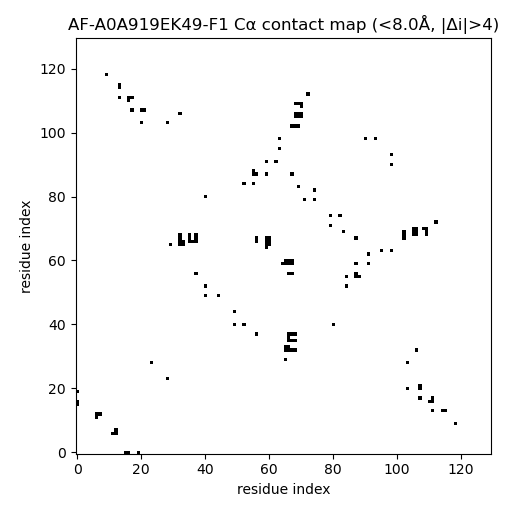1 1.00 42.12 127 ARG A O 1
ATOM 957 N N . ALA A 1 128 ? 29.035 -14.940 -0.852 1.00 42.62 128 ALA A N 1
ATOM 958 C CA . ALA A 1 128 ? 29.871 -16.088 -0.575 1.00 42.62 128 ALA A CA 1
ATOM 959 C C . ALA A 1 128 ? 30.077 -16.756 -1.934 1.00 42.62 128 ALA A C 1
ATOM 961 O O . ALA A 1 128 ? 29.130 -17.279 -2.526 1.00 42.62 128 ALA A O 1
ATOM 962 N N . ASP A 1 129 ? 31.278 -16.581 -2.468 1.00 43.22 129 ASP A N 1
ATOM 963 C CA . ASP A 1 129 ? 31.729 -17.206 -3.696 1.00 43.22 129 ASP A CA 1
ATOM 964 C C . ASP A 1 129 ? 31.560 -18.731 -3.577 1.00 43.22 129 ASP A C 1
ATOM 966 O O . ASP A 1 129 ? 31.879 -19.321 -2.539 1.00 43.22 129 ASP A O 1
ATOM 970 N N . LEU A 1 130 ? 31.014 -19.345 -4.631 1.00 37.62 130 LEU A N 1
ATOM 971 C CA . LEU A 1 130 ? 31.122 -20.779 -4.909 1.00 37.62 130 LEU A CA 1
ATOM 972 C C . LEU A 1 130 ? 32.187 -20.972 -5.986 1.00 37.62 130 LEU A C 1
ATOM 974 O O . LEU A 1 130 ? 32.163 -20.173 -6.953 1.00 37.62 130 LEU A O 1
#

pLDDT: mean 88.15, std 12.36, range [37.62, 98.25]

InterPro domains:
  IPR018020 Oxo-4-hydroxy-4-carboxy-5-ureidoimidazoline decarboxylase [PF09349] (45-116)
  IPR036778 Oxo-4-hydroxy-4-carboxy-5-ureidoimidazoline decarboxylase superfamily [G3DSA:1.10.3330.10] (1-120)
  IPR036778 Oxo-4-hydroxy-4-carboxy-5-ureidoimidazoline decarboxylase superfamily [SSF158694] (1-117)

Nearest PDB structures (foldseek):
  3o7i-assembly1_A  TM=7.782E-01  e=2.823E-04  Klebsiella pneumoniae subsp. pneumoniae MGH 78578
  3o7i-assembly2_B  TM=8.027E-01  e=3.715E-04  Klebsiella pneumoniae subsp. pneumoniae MGH 78578
  5z5m-assembly1_A  TM=8.382E-01  e=7.581E-04  Phaeodactylum tricornutum CCAP 1055/1
  5z5m-assembly1_B  TM=8.313E-01  e=2.535E-03  Phaeodactylum tricornutum CCAP 1055/1
  5z5m-assembly1_D  TM=8.439E-01  e=3.157E-03  Phaeodactylum tricornutum CCAP 1055/1

Mean predicted aligned error: 5.76 Å

Sequence (130 aa):
MAAHRPYPTTDALLAAAEEAGYDLAGHDLDEALAAECPAPPHPDAPPAARTALRAAHAAYESRFGHAFVISLEGVRPGERLDAVLAAIRSRLGNEPDEERAVAADELRRLARSRLAFALARGLTFPRADL

Solvent-accessible surface area (backbone atoms only — not comparable to full-atom values): 7783 Å² total; per-residue (Å²): 106,85,89,64,60,82,64,96,42,72,65,54,46,50,51,50,49,48,51,56,51,70,69,51,48,72,67,58,47,52,53,53,36,60,72,48,73,73,77,78,74,63,89,86,52,53,70,69,57,54,50,51,51,52,52,52,49,53,55,43,26,73,72,70,74,37,53,78,59,72,53,61,79,94,52,53,81,92,47,43,65,60,51,52,54,51,48,51,62,56,53,68,70,48,54,74,69,60,40,50,54,52,41,51,55,22,44,40,48,38,52,49,56,51,49,53,49,50,50,58,51,61,71,69,50,79,81,79,83,130

Secondary structure (DSSP, 8-state):
-GGGPPPSSHHHHHHHHHHHHHS--HHHHHHHHHH--PPPPPTTS-HHHHHHHHHHHHHHHHHHSS------TT--GGGHHHHHHHHHHHHTTS-HHHHHHHHHHHHHHHHHHHHHHHHHHHTTS-----

Radius of gyration: 17.01 Å; Cα contacts (8 Å, |Δi|>4): 79; chains: 1; bounding box: 48×31×43 Å